Protein AF-A0A969KDN8-F1 (afdb_monomer_lite)

pLDDT: mean 84.9, std 17.76, range [35.03, 98.38]

Structure (mmCIF, N/CA/C/O backbone):
data_AF-A0A969KDN8-F1
#
_entry.id   AF-A0A969KDN8-F1
#
loop_
_atom_site.group_PDB
_atom_site.id
_atom_site.type_symbol
_atom_site.label_atom_id
_atom_site.label_alt_id
_atom_site.label_comp_id
_atom_site.label_asym_id
_atom_site.label_entity_id
_atom_site.label_seq_id
_atom_site.pdbx_PDB_ins_code
_atom_site.Cartn_x
_atom_site.Cartn_y
_atom_site.Cartn_z
_atom_site.occupancy
_atom_site.B_iso_or_equiv
_atom_site.auth_seq_id
_atom_site.auth_comp_id
_atom_site.auth_asym_id
_atom_site.auth_atom_id
_atom_site.pdbx_PDB_model_num
ATOM 1 N N . MET A 1 1 ? 26.870 -18.618 14.006 1.00 36.56 1 MET A N 1
ATOM 2 C CA . MET A 1 1 ? 25.546 -18.456 14.638 1.00 36.56 1 MET A CA 1
ATOM 3 C C . MET A 1 1 ? 24.541 -18.449 13.511 1.00 36.56 1 MET A C 1
ATOM 5 O O . MET A 1 1 ? 24.607 -17.565 12.667 1.00 36.56 1 MET A O 1
ATOM 9 N N . ASP A 1 2 ? 23.732 -19.499 13.446 1.00 36.38 2 ASP A N 1
ATOM 10 C CA . ASP A 1 2 ? 22.834 -19.795 12.331 1.00 36.38 2 ASP A CA 1
ATOM 11 C C . ASP A 1 2 ? 21.626 -18.847 12.317 1.00 36.38 2 ASP A C 1
ATOM 13 O O . ASP A 1 2 ? 20.820 -18.850 13.248 1.00 36.38 2 ASP A O 1
ATOM 17 N N . PHE A 1 3 ? 21.494 -18.055 11.248 1.00 48.44 3 PHE A N 1
ATOM 18 C CA . PHE A 1 3 ? 20.342 -17.177 10.974 1.00 48.44 3 PHE A CA 1
ATOM 19 C C . PHE A 1 3 ? 19.106 -17.943 10.452 1.00 48.44 3 PHE A C 1
ATOM 21 O O . PHE A 1 3 ? 18.009 -17.395 10.390 1.00 48.44 3 PHE A O 1
ATOM 28 N N . GLU A 1 4 ? 19.262 -19.235 10.163 1.00 47.47 4 GLU A N 1
ATOM 29 C CA . GLU A 1 4 ? 18.245 -20.153 9.619 1.00 47.47 4 GLU A CA 1
ATOM 30 C C . GLU A 1 4 ? 17.104 -20.497 10.603 1.00 47.47 4 GLU A C 1
ATOM 32 O O . GLU A 1 4 ? 16.148 -21.178 10.247 1.00 47.47 4 GLU A O 1
ATOM 37 N N . ARG A 1 5 ? 17.160 -20.031 11.860 1.00 37.25 5 ARG A N 1
ATOM 38 C CA . ARG A 1 5 ? 16.138 -20.337 12.885 1.00 37.25 5 ARG A CA 1
ATOM 39 C C . ARG A 1 5 ? 15.049 -19.277 13.041 1.00 37.25 5 ARG A C 1
ATOM 41 O O . ARG A 1 5 ? 14.144 -19.466 13.849 1.00 37.25 5 ARG A O 1
ATOM 48 N N . LEU A 1 6 ? 15.104 -18.189 12.273 1.00 45.44 6 LEU A N 1
ATOM 49 C CA . LEU A 1 6 ? 14.060 -17.156 12.289 1.00 45.44 6 LEU A CA 1
ATOM 50 C C . LEU A 1 6 ? 12.875 -17.476 11.360 1.00 45.44 6 LEU A C 1
ATOM 52 O O . LEU A 1 6 ? 11.837 -16.836 11.475 1.00 45.44 6 LEU A O 1
ATOM 56 N N . TYR A 1 7 ? 12.986 -18.504 10.510 1.00 46.16 7 TYR A N 1
ATOM 57 C CA . TYR A 1 7 ? 11.910 -18.955 9.613 1.00 46.16 7 TYR A CA 1
ATOM 58 C C . TYR A 1 7 ? 11.058 -20.104 10.176 1.00 46.16 7 TYR A C 1
ATOM 60 O O . TYR A 1 7 ? 10.218 -20.662 9.475 1.00 46.16 7 TYR A O 1
ATOM 68 N N . THR A 1 8 ? 11.225 -20.471 11.451 1.00 37.91 8 THR A N 1
ATOM 69 C CA . THR A 1 8 ? 10.311 -21.421 12.101 1.00 37.91 8 THR A CA 1
ATOM 70 C C . THR A 1 8 ? 9.084 -20.681 12.626 1.00 37.91 8 THR A C 1
ATOM 72 O O . THR A 1 8 ? 9.063 -20.206 13.759 1.00 37.91 8 THR A O 1
ATOM 75 N N . SER A 1 9 ? 8.078 -20.577 11.755 1.00 46.03 9 SER A N 1
ATOM 76 C CA . SER A 1 9 ? 6.641 -20.645 12.055 1.00 46.03 9 SER A CA 1
ATOM 77 C C . SER A 1 9 ? 6.259 -20.507 13.538 1.00 46.03 9 SER A C 1
ATOM 79 O O . SER A 1 9 ? 5.951 -21.483 14.226 1.00 46.03 9 SER A O 1
ATOM 81 N N . LYS A 1 10 ? 6.205 -19.268 14.018 1.00 35.03 10 LYS A N 1
ATOM 82 C CA . LYS A 1 10 ? 5.190 -18.852 14.981 1.00 35.03 10 LYS A CA 1
ATOM 83 C C . LYS A 1 10 ? 4.294 -17.893 14.222 1.00 35.03 10 LYS A C 1
ATOM 85 O O . LYS A 1 10 ? 4.779 -16.864 13.765 1.00 35.03 10 LYS A O 1
ATOM 90 N N . GLN A 1 11 ? 3.016 -18.240 14.079 1.00 43.53 11 GLN A N 1
ATOM 91 C CA . GLN A 1 11 ? 1.958 -17.273 13.794 1.00 43.53 11 GLN A CA 1
ATOM 92 C C . GLN A 1 11 ? 1.945 -16.269 14.952 1.00 43.53 11 GLN A C 1
ATOM 94 O O . GLN A 1 11 ? 1.205 -16.400 15.920 1.00 43.53 11 GLN A O 1
ATOM 99 N N . GLN A 1 12 ? 2.870 -15.319 14.918 1.00 45.25 12 GLN A N 1
ATOM 100 C CA . GLN A 1 12 ? 2.659 -14.039 15.549 1.00 45.25 12 GLN A CA 1
ATOM 101 C C . GLN A 1 12 ? 1.530 -13.422 14.731 1.00 45.25 12 GLN A C 1
ATOM 103 O O . GLN A 1 12 ? 1.678 -13.330 13.513 1.00 45.25 12 GLN A O 1
ATOM 108 N N . GLU A 1 13 ? 0.392 -13.122 15.363 1.00 59.72 13 GLU A N 1
ATOM 109 C CA . GLU A 1 13 ? -0.703 -12.417 14.693 1.00 59.72 13 GLU A CA 1
ATOM 110 C C . GLU A 1 13 ? -0.095 -11.206 13.982 1.00 59.72 13 GLU A C 1
ATOM 112 O O . GLU A 1 13 ? 0.483 -10.313 14.611 1.00 59.72 13 GLU A O 1
ATOM 117 N N . SER A 1 14 ? -0.095 -11.265 12.654 1.00 81.69 14 SER A N 1
ATOM 118 C CA . SER A 1 14 ? 0.460 -10.227 11.805 1.00 81.69 14 SER A CA 1
ATOM 119 C C . SER A 1 14 ? -0.340 -8.954 12.063 1.00 81.69 14 SER A C 1
ATOM 121 O O . SER A 1 14 ? -1.557 -8.983 12.222 1.00 81.69 14 SER A O 1
ATOM 123 N N . ILE A 1 15 ? 0.333 -7.808 12.149 1.00 94.19 15 ILE A N 1
ATOM 124 C CA . IL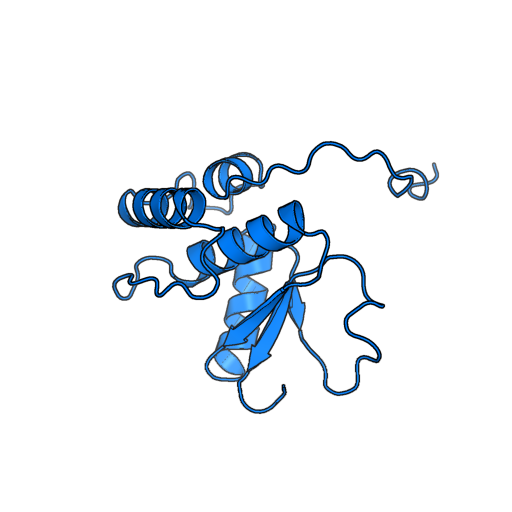E A 1 15 ? -0.368 -6.530 12.295 1.00 94.19 15 ILE A CA 1
ATOM 125 C C . ILE A 1 15 ? -1.127 -6.285 10.990 1.00 94.19 15 ILE A C 1
ATOM 127 O O . ILE A 1 15 ? -0.498 -6.113 9.951 1.00 94.19 15 ILE A O 1
ATOM 131 N N . VAL A 1 16 ? -2.458 -6.291 11.029 1.00 96.88 16 VAL A N 1
ATOM 132 C CA . VAL A 1 16 ? -3.297 -6.166 9.823 1.00 96.88 16 VAL A CA 1
ATOM 133 C C . VAL A 1 16 ? -3.684 -4.710 9.550 1.00 96.88 16 VAL A C 1
ATOM 135 O O . VAL A 1 16 ? -3.748 -4.313 8.392 1.00 96.88 16 VAL A O 1
ATOM 138 N N . ASP A 1 17 ? -3.886 -3.879 10.579 1.00 97.88 17 ASP A N 1
ATOM 139 C CA . ASP A 1 17 ? -4.255 -2.466 10.393 1.00 97.88 17 ASP A CA 1
ATOM 140 C C . ASP A 1 17 ? -3.129 -1.697 9.669 1.00 97.88 17 ASP A C 1
ATOM 142 O O . ASP A 1 17 ? -2.022 -1.596 10.207 1.00 97.88 17 ASP A O 1
ATOM 146 N N . PRO A 1 18 ? -3.376 -1.115 8.478 1.00 97.94 18 PRO A N 1
ATOM 147 C CA . PRO A 1 18 ? -2.346 -0.435 7.695 1.00 97.94 18 PRO A CA 1
ATOM 148 C C . PRO A 1 18 ? -1.724 0.780 8.399 1.00 97.94 18 PRO A C 1
ATOM 150 O O . PRO A 1 18 ? -0.573 1.126 8.125 1.00 97.94 18 PRO A O 1
ATOM 153 N N . ILE A 1 19 ? -2.449 1.435 9.309 1.00 97.88 19 ILE A N 1
ATOM 154 C CA . ILE A 1 19 ? -1.911 2.543 10.106 1.00 97.88 19 ILE A CA 1
ATOM 155 C C . ILE A 1 19 ? -0.935 2.001 11.152 1.00 97.88 19 ILE A C 1
ATOM 157 O O . ILE A 1 19 ? 0.133 2.586 11.348 1.00 97.88 19 ILE A O 1
ATOM 161 N N . GLU A 1 20 ? -1.260 0.879 11.793 1.00 97.88 20 GLU A N 1
ATOM 162 C CA . GLU A 1 20 ? -0.344 0.215 12.724 1.00 97.88 20 GLU A CA 1
ATOM 163 C C . GLU A 1 20 ? 0.867 -0.362 11.985 1.00 97.88 20 GLU A C 1
ATOM 165 O O . GLU A 1 20 ? 1.994 -0.121 12.410 1.00 97.88 20 GLU A O 1
ATOM 170 N N . ILE A 1 21 ? 0.679 -1.013 10.828 1.00 96.69 21 ILE A N 1
ATOM 171 C CA . ILE A 1 21 ? 1.784 -1.462 9.961 1.00 96.69 21 ILE A CA 1
ATOM 172 C C . ILE A 1 21 ? 2.745 -0.303 9.716 1.00 96.69 21 ILE A C 1
ATOM 174 O O . ILE A 1 21 ? 3.935 -0.420 10.004 1.00 96.69 21 ILE A O 1
ATOM 178 N N . PHE A 1 22 ? 2.231 0.847 9.265 1.00 96.50 22 PHE A N 1
ATOM 179 C CA . PHE A 1 22 ? 3.065 2.024 9.062 1.00 96.50 22 PHE A CA 1
ATOM 180 C C . PHE A 1 22 ? 3.834 2.388 10.334 1.00 96.50 22 PHE A C 1
ATOM 182 O O . PHE A 1 22 ? 5.038 2.606 10.246 1.00 96.50 22 PHE A O 1
ATOM 189 N N . ARG A 1 23 ? 3.188 2.457 11.508 1.00 95.06 23 ARG A N 1
ATOM 190 C CA . ARG A 1 23 ? 3.839 2.804 12.791 1.00 95.06 23 ARG A CA 1
ATOM 191 C C . ARG A 1 23 ? 4.992 1.875 13.165 1.00 95.06 23 ARG A C 1
ATOM 193 O O . ARG A 1 23 ? 5.989 2.381 13.673 1.00 95.06 23 ARG A O 1
ATOM 200 N N . TYR A 1 24 ? 4.866 0.576 12.908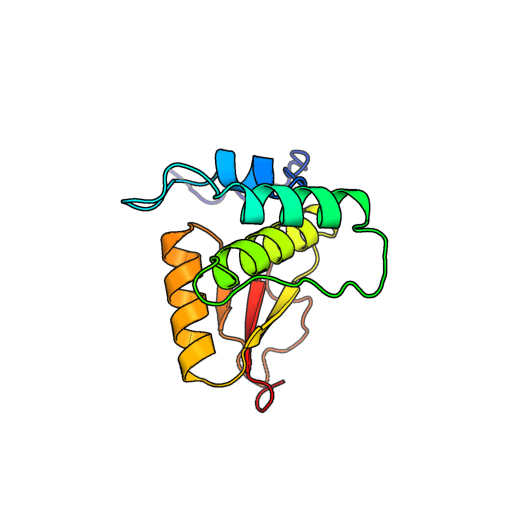 1.00 93.69 24 TYR A N 1
ATOM 201 C CA . TYR A 1 24 ? 5.895 -0.414 13.240 1.00 93.69 24 TYR A CA 1
ATOM 202 C C . TYR A 1 24 ? 7.036 -0.485 12.219 1.00 93.69 24 TYR A C 1
ATOM 204 O O . TYR A 1 24 ? 8.144 -0.888 12.579 1.00 93.69 24 TYR A O 1
ATOM 212 N N . LEU A 1 25 ? 6.796 -0.093 10.966 1.00 92.81 25 LEU A N 1
ATOM 213 C CA . LEU A 1 25 ? 7.837 -0.068 9.943 1.00 92.81 25 LEU A CA 1
ATOM 214 C C . LEU A 1 25 ? 8.896 1.011 10.234 1.00 92.81 25 LEU A C 1
ATOM 216 O O . LEU A 1 25 ? 8.550 2.123 10.657 1.00 92.81 25 LEU A O 1
ATOM 220 N N . PRO A 1 26 ? 10.187 0.727 9.963 1.00 93.19 26 PRO A N 1
ATOM 221 C CA . PRO A 1 26 ? 11.229 1.743 9.988 1.00 93.19 26 PRO A CA 1
ATOM 222 C C . PRO A 1 26 ? 10.858 2.938 9.105 1.00 93.19 26 PRO A C 1
ATOM 224 O O . PRO A 1 26 ? 10.468 2.786 7.946 1.00 93.19 26 PRO A O 1
ATOM 227 N N . LYS A 1 27 ? 10.969 4.144 9.666 1.00 87.25 27 LYS A N 1
ATOM 228 C CA . LYS A 1 27 ? 10.587 5.373 8.970 1.00 87.25 27 LYS A CA 1
ATOM 229 C C . LYS A 1 27 ? 11.671 5.794 7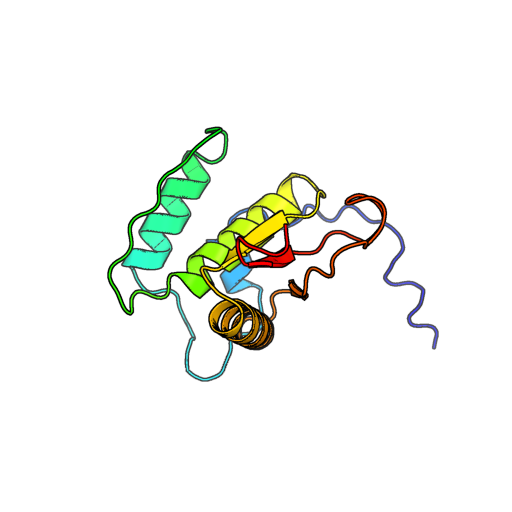.978 1.00 87.25 27 LYS A C 1
ATOM 231 O O . LYS A 1 27 ? 12.834 5.881 8.379 1.00 87.25 27 LYS A O 1
ATOM 236 N N . PRO A 1 28 ? 11.327 6.121 6.720 1.00 83.69 28 PRO A N 1
ATOM 237 C CA . PRO A 1 28 ? 12.276 6.779 5.833 1.00 83.69 28 PRO A CA 1
ATOM 238 C C . PRO A 1 28 ? 12.582 8.192 6.330 1.00 83.69 28 PRO A C 1
ATOM 240 O O . PRO A 1 28 ? 11.776 8.845 7.003 1.00 83.69 28 PRO A O 1
ATOM 243 N N . ALA A 1 29 ? 13.739 8.708 5.923 1.00 84.06 29 ALA A N 1
ATOM 244 C CA . ALA A 1 29 ? 14.110 10.088 6.193 1.00 84.06 29 ALA A CA 1
ATOM 245 C C . ALA A 1 29 ? 13.051 11.057 5.633 1.00 84.06 29 ALA A C 1
ATOM 247 O O . ALA A 1 29 ? 12.713 11.020 4.451 1.00 84.06 29 ALA A O 1
ATOM 248 N N . GLY A 1 30 ? 12.536 11.941 6.489 1.00 84.69 30 GLY A N 1
ATOM 249 C CA . GLY A 1 30 ? 11.574 12.977 6.102 1.00 84.69 30 GLY A CA 1
ATOM 250 C C . GLY A 1 30 ? 10.097 12.571 6.149 1.00 84.69 30 GLY A C 1
ATOM 251 O O . GLY A 1 30 ? 9.253 13.435 5.918 1.00 84.69 30 GLY A O 1
ATOM 252 N N . ILE A 1 31 ? 9.755 11.320 6.489 1.00 86.44 31 ILE A N 1
ATOM 253 C CA . ILE A 1 31 ? 8.359 10.894 6.696 1.00 86.44 31 ILE A CA 1
ATOM 254 C C . ILE A 1 31 ? 8.232 10.261 8.078 1.00 86.44 31 ILE A C 1
ATOM 256 O O . ILE A 1 31 ? 8.471 9.071 8.266 1.00 86.44 31 ILE A O 1
ATOM 260 N N . ASN A 1 32 ? 7.829 11.075 9.049 1.00 88.50 32 ASN A N 1
ATOM 261 C CA . ASN A 1 32 ? 7.607 10.613 10.419 1.00 88.50 32 ASN A CA 1
ATOM 262 C C . ASN A 1 32 ? 6.177 10.096 10.621 1.00 88.50 32 ASN A C 1
ATOM 264 O O . ASN A 1 32 ? 5.975 9.116 11.333 1.00 88.50 32 ASN A O 1
ATOM 268 N N . ASP A 1 33 ? 5.210 10.711 9.935 1.00 93.25 33 ASP A N 1
ATOM 269 C CA . ASP A 1 33 ? 3.783 10.435 10.081 1.00 93.25 33 ASP A CA 1
ATOM 270 C C . ASP A 1 33 ? 3.054 10.413 8.735 1.00 93.25 33 ASP A C 1
ATOM 272 O O . ASP A 1 33 ? 3.510 10.991 7.744 1.00 93.25 33 ASP A O 1
ATOM 276 N N . LEU A 1 34 ? 1.891 9.755 8.724 1.00 94.56 34 LEU A N 1
ATOM 277 C CA . LEU A 1 34 ? 0.937 9.840 7.622 1.00 94.56 34 LEU A CA 1
ATOM 278 C C . LEU A 1 34 ? 0.288 11.224 7.600 1.00 94.56 34 LEU A C 1
ATOM 280 O O . LEU A 1 34 ? -0.055 11.791 8.639 1.00 94.56 34 LEU A O 1
ATOM 284 N N . TYR A 1 35 ? 0.022 11.740 6.404 1.00 94.75 35 TYR A N 1
ATOM 285 C CA . TYR A 1 35 ? -0.874 12.882 6.268 1.00 94.75 35 TYR A CA 1
ATOM 286 C C . TYR A 1 35 ? -2.290 12.501 6.704 1.00 94.75 35 TYR A C 1
ATOM 288 O O . TYR A 1 35 ? -2.722 11.366 6.507 1.00 94.75 35 TYR A O 1
ATOM 296 N N . ILE A 1 36 ? -3.049 13.477 7.212 1.00 94.25 36 ILE A N 1
ATOM 297 C CA . ILE A 1 36 ? -4.438 13.276 7.665 1.00 94.25 36 ILE A CA 1
ATOM 298 C C . ILE A 1 36 ? -5.265 12.561 6.588 1.00 94.25 36 ILE A C 1
ATOM 300 O O . ILE A 1 36 ? -5.877 11.535 6.859 1.00 94.25 36 ILE A O 1
ATOM 304 N N . SER A 1 37 ? -5.179 13.024 5.336 1.00 94.31 37 SER A N 1
ATOM 305 C CA . SER A 1 37 ? -5.899 12.404 4.213 1.00 94.31 37 SER A CA 1
ATOM 306 C C . SER A 1 37 ? -5.492 10.951 3.923 1.00 94.31 37 SER A C 1
ATOM 308 O O . SER A 1 37 ? -6.325 10.164 3.485 1.00 94.31 37 SER A O 1
ATOM 310 N N . GLN A 1 38 ? -4.238 10.568 4.180 1.00 96.75 38 GLN A N 1
ATOM 311 C CA . GLN A 1 38 ? -3.782 9.183 4.025 1.00 96.75 38 GLN A CA 1
ATOM 312 C C . GLN A 1 38 ? -4.344 8.313 5.150 1.00 96.75 38 GLN A C 1
ATOM 314 O O . GLN A 1 38 ? -4.877 7.241 4.882 1.00 96.75 38 GLN A O 1
ATOM 319 N N . ALA A 1 39 ? -4.274 8.796 6.394 1.00 97.19 39 ALA A N 1
ATOM 320 C CA . ALA A 1 39 ? -4.803 8.092 7.556 1.00 97.19 39 ALA A CA 1
ATOM 321 C C . ALA A 1 39 ? -6.326 7.897 7.467 1.00 97.19 39 ALA A C 1
ATOM 323 O O . ALA A 1 39 ? -6.822 6.807 7.737 1.00 97.19 39 ALA A O 1
ATOM 324 N N . GLU A 1 40 ? -7.075 8.915 7.037 1.00 96.44 40 GLU A N 1
ATOM 325 C CA . GLU A 1 40 ? -8.528 8.825 6.843 1.00 96.44 40 GLU A CA 1
ATOM 326 C C . GLU A 1 40 ? -8.906 7.793 5.778 1.00 96.44 40 GLU A C 1
ATOM 328 O O . GLU A 1 40 ? -9.804 6.975 5.998 1.00 96.44 40 GLU A O 1
ATOM 333 N N . VAL A 1 41 ? -8.201 7.793 4.643 1.00 97.00 41 VAL A N 1
ATOM 334 C CA . VAL A 1 41 ? -8.429 6.820 3.572 1.00 97.00 41 VAL A CA 1
ATOM 335 C C . VAL A 1 41 ? -8.107 5.403 4.034 1.00 97.00 41 VAL A C 1
ATOM 337 O O . VAL A 1 41 ? -8.926 4.511 3.832 1.00 97.00 41 VAL A O 1
ATOM 340 N N . LEU A 1 42 ? -6.955 5.193 4.678 1.00 98.25 42 LEU A N 1
ATOM 341 C CA . LEU A 1 42 ? -6.552 3.880 5.183 1.00 98.25 42 LEU A CA 1
ATOM 342 C C . LEU A 1 42 ? -7.534 3.356 6.232 1.00 98.25 42 LEU A C 1
ATOM 344 O O . LEU A 1 42 ? -7.956 2.208 6.143 1.00 98.25 42 LEU A O 1
ATOM 348 N N . LYS A 1 43 ? -7.966 4.209 7.168 1.00 98.25 43 LYS A N 1
ATOM 349 C CA . LYS A 1 43 ? -8.975 3.860 8.173 1.00 98.25 43 LYS A CA 1
ATOM 350 C C . LYS A 1 43 ? -10.303 3.466 7.528 1.00 98.25 43 LYS A C 1
ATOM 352 O O . LYS A 1 43 ? -10.891 2.458 7.907 1.00 98.25 43 LYS A O 1
ATOM 357 N N . THR A 1 44 ? -10.769 4.249 6.556 1.00 97.88 44 THR A N 1
ATOM 358 C CA . THR A 1 44 ? -12.041 3.989 5.865 1.00 97.88 44 THR A CA 1
ATOM 359 C C . THR A 1 44 ? -11.974 2.700 5.054 1.00 97.88 44 THR A C 1
ATOM 361 O O . THR A 1 44 ? -12.900 1.896 5.116 1.00 97.88 44 THR A O 1
ATOM 364 N N . TRP A 1 45 ? -10.876 2.476 4.326 1.00 98.31 45 TRP A N 1
ATOM 365 C CA . TRP A 1 45 ? -10.647 1.225 3.609 1.00 98.31 45 TRP A CA 1
ATOM 366 C C . TRP A 1 45 ? -10.621 0.037 4.577 1.00 98.31 45 TRP A C 1
ATOM 368 O O . TRP A 1 45 ? -11.357 -0.918 4.371 1.00 98.31 45 TRP A O 1
ATOM 378 N N . PHE A 1 46 ? -9.877 0.129 5.683 1.00 98.38 46 PHE A N 1
ATOM 379 C CA . PHE A 1 46 ? -9.727 -0.963 6.648 1.00 98.38 46 PHE A CA 1
ATOM 380 C C . PHE A 1 46 ? -11.050 -1.386 7.306 1.00 98.38 46 PHE A C 1
ATOM 382 O O . PHE A 1 46 ? -11.314 -2.574 7.504 1.00 98.38 46 PHE A O 1
ATOM 389 N N . GLN A 1 47 ? -11.922 -0.415 7.597 1.00 98.06 47 GLN A N 1
ATOM 390 C CA . GLN A 1 47 ? -13.274 -0.656 8.115 1.00 98.06 47 GLN A CA 1
ATOM 391 C C . GLN A 1 47 ? -14.194 -1.367 7.113 1.00 98.06 47 GLN A C 1
ATOM 393 O O . GLN A 1 47 ? -15.200 -1.940 7.518 1.00 98.06 47 GLN A O 1
ATOM 398 N N . ASN A 1 48 ? -13.862 -1.317 5.824 1.00 97.38 48 ASN A N 1
ATOM 399 C CA . ASN A 1 48 ? -14.641 -1.890 4.731 1.00 97.38 48 ASN A CA 1
ATOM 400 C C . ASN A 1 48 ? -13.824 -2.920 3.930 1.00 97.38 48 ASN A C 1
ATOM 402 O O . ASN A 1 48 ? -14.150 -3.184 2.778 1.00 97.38 48 ASN A O 1
ATOM 406 N N . ARG A 1 49 ? -12.756 -3.492 4.501 1.00 95.69 49 ARG A N 1
ATOM 407 C CA . ARG A 1 49 ? -11.807 -4.343 3.757 1.00 95.69 49 ARG A CA 1
ATOM 408 C C . ARG A 1 49 ? -12.392 -5.676 3.281 1.00 95.69 49 ARG A C 1
ATOM 410 O O . ARG A 1 49 ? -11.871 -6.258 2.342 1.00 95.69 49 ARG A O 1
ATOM 417 N N . ASP A 1 50 ? -13.520 -6.094 3.857 1.00 95.12 50 ASP A N 1
ATOM 418 C CA . ASP A 1 50 ? -14.292 -7.256 3.397 1.00 95.12 50 ASP A CA 1
ATOM 419 C C . ASP A 1 50 ? -15.052 -6.983 2.079 1.00 95.12 50 ASP A C 1
ATOM 421 O O . ASP A 1 50 ? -15.643 -7.890 1.488 1.00 95.12 50 ASP A O 1
ATOM 425 N N . GLN A 1 51 ? -15.081 -5.730 1.603 1.00 96.75 51 GLN A N 1
ATOM 426 C CA . GLN A 1 51 ? -15.655 -5.390 0.304 1.00 96.75 51 GLN A CA 1
ATOM 427 C C . GLN A 1 51 ? -14.755 -5.900 -0.819 1.00 96.75 51 GLN A C 1
ATOM 429 O O . GLN A 1 51 ? -13.595 -5.504 -0.920 1.00 96.75 51 GLN A O 1
ATOM 434 N N . ARG A 1 52 ? -15.335 -6.708 -1.716 1.00 94.88 52 ARG A N 1
ATOM 435 C CA . ARG A 1 52 ? -14.634 -7.281 -2.875 1.00 94.88 52 ARG A CA 1
ATOM 436 C C . ARG A 1 52 ? -13.895 -6.221 -3.694 1.00 94.88 52 ARG A C 1
ATOM 438 O O . ARG A 1 52 ? -12.731 -6.407 -4.023 1.00 94.88 52 ARG A O 1
ATOM 445 N N . ASP A 1 53 ? -14.588 -5.135 -4.031 1.00 96.62 53 ASP A N 1
ATOM 446 C CA . ASP A 1 53 ? -14.073 -4.078 -4.894 1.00 96.62 53 ASP A CA 1
ATOM 447 C C . ASP A 1 53 ? -14.201 -2.731 -4.179 1.00 96.62 53 ASP A C 1
ATOM 449 O O . ASP A 1 53 ? -15.295 -2.319 -3.791 1.00 96.62 53 ASP A O 1
ATOM 453 N N . THR A 1 54 ? -13.083 -2.019 -4.020 1.00 96.50 54 THR A N 1
ATOM 454 C CA . THR A 1 54 ? -13.056 -0.689 -3.398 1.00 96.50 54 THR A CA 1
ATOM 455 C C . THR A 1 54 ? -12.315 0.305 -4.282 1.00 96.50 54 THR A C 1
ATOM 457 O O . THR A 1 54 ? -11.177 0.074 -4.685 1.00 96.50 54 THR A O 1
ATOM 460 N N . VAL A 1 55 ? -12.935 1.458 -4.545 1.00 96.25 55 VAL A N 1
ATOM 461 C CA . VAL A 1 55 ? -12.292 2.573 -5.254 1.00 96.25 55 VAL A CA 1
ATOM 462 C C . VAL A 1 55 ? -11.786 3.593 -4.244 1.00 96.25 55 VAL A C 1
ATOM 464 O O . VAL A 1 55 ? -12.562 4.187 -3.498 1.00 96.25 55 VAL A O 1
ATOM 467 N N . ILE A 1 56 ? -10.479 3.847 -4.265 1.00 94.06 56 ILE A N 1
ATOM 468 C CA . ILE A 1 56 ? -9.828 4.822 -3.391 1.00 94.06 56 ILE A CA 1
ATOM 469 C C . ILE A 1 56 ? -9.449 6.071 -4.186 1.00 94.06 56 ILE A C 1
ATOM 471 O O . ILE A 1 56 ? -8.784 5.996 -5.220 1.00 94.06 56 ILE A O 1
ATOM 475 N N . LYS A 1 57 ? -9.825 7.249 -3.676 1.00 91.75 57 LYS A N 1
ATOM 476 C CA . LYS A 1 57 ? -9.539 8.542 -4.309 1.00 91.75 57 LYS A CA 1
ATOM 477 C C . LYS A 1 57 ? -8.602 9.384 -3.444 1.00 91.75 57 LYS A C 1
ATOM 479 O O . LYS A 1 57 ? -8.996 9.861 -2.388 1.00 91.75 57 LYS A O 1
ATOM 484 N N . LEU A 1 58 ? -7.393 9.648 -3.948 1.00 91.62 58 LEU A N 1
ATOM 485 C CA . LEU A 1 58 ? -6.466 10.646 -3.391 1.00 91.62 58 LEU A CA 1
ATOM 486 C C . LEU A 1 58 ? -6.035 11.661 -4.457 1.00 91.62 58 LEU A C 1
ATOM 488 O O . LEU A 1 58 ? -5.797 11.308 -5.618 1.00 91.62 58 LEU A O 1
ATOM 492 N N . HIS A 1 59 ? -5.844 12.914 -4.045 1.00 86.69 59 HIS A N 1
ATOM 493 C CA . HIS A 1 59 ? -5.312 13.987 -4.889 1.00 86.69 59 HIS A CA 1
ATOM 494 C C . HIS A 1 59 ? -3.872 13.694 -5.359 1.00 86.69 59 HIS A C 1
ATOM 496 O O . HIS A 1 59 ? -3.147 12.877 -4.778 1.00 86.69 59 HIS A O 1
ATOM 502 N N . THR A 1 60 ? -3.446 14.299 -6.472 1.00 80.44 60 THR A N 1
ATOM 503 C CA . THR A 1 60 ? -2.057 14.211 -6.967 1.00 80.44 60 THR A CA 1
ATOM 504 C C . THR A 1 60 ? -1.092 14.767 -5.923 1.00 80.44 60 THR A C 1
ATOM 506 O O . THR A 1 60 ? -1.399 15.765 -5.286 1.00 80.44 60 THR A O 1
ATOM 509 N N . GLY A 1 61 ? 0.032 14.085 -5.690 1.00 82.81 61 GLY A N 1
ATOM 510 C CA . GLY A 1 61 ? 0.946 14.409 -4.586 1.00 82.81 61 GLY A CA 1
ATOM 511 C C . GLY A 1 61 ? 0.515 13.886 -3.207 1.00 82.81 61 GLY A C 1
ATOM 512 O O . GLY A 1 61 ? 1.331 13.870 -2.298 1.00 82.81 61 GLY A O 1
ATOM 513 N N . GLY A 1 62 ? -0.705 13.355 -3.050 1.00 81.38 62 GLY A N 1
ATOM 514 C CA . GLY A 1 62 ? -1.223 12.853 -1.766 1.00 81.38 62 GLY A CA 1
ATOM 515 C C . GLY A 1 62 ? -0.621 11.530 -1.264 1.00 81.38 62 GLY A C 1
ATOM 516 O O . GLY A 1 62 ? -1.148 10.939 -0.328 1.00 81.38 62 GLY A O 1
ATOM 517 N N . GLY A 1 63 ? 0.451 11.024 -1.884 1.00 89.56 63 GLY A N 1
ATOM 518 C CA . GLY A 1 63 ? 1.123 9.783 -1.469 1.00 89.56 63 GLY A CA 1
ATOM 519 C C . GLY A 1 63 ? 0.356 8.492 -1.778 1.00 89.56 63 GLY A C 1
ATOM 520 O O . GLY A 1 63 ? 0.340 7.573 -0.966 1.00 89.56 63 GLY A O 1
ATOM 521 N N . LYS A 1 64 ? -0.260 8.404 -2.968 1.00 94.38 64 LYS A N 1
ATOM 522 C CA . LYS A 1 64 ? -0.990 7.209 -3.440 1.00 94.38 64 LYS A CA 1
ATOM 523 C C . LYS A 1 64 ? -0.175 5.916 -3.356 1.00 94.38 64 LYS A C 1
ATOM 525 O O . LYS A 1 64 ? -0.726 4.892 -2.977 1.00 94.38 64 LYS A O 1
ATOM 530 N N . THR A 1 65 ? 1.117 5.975 -3.674 1.00 95.19 65 THR A N 1
ATOM 531 C CA . THR A 1 65 ? 2.009 4.809 -3.629 1.00 95.19 65 THR A CA 1
ATOM 532 C C . THR A 1 65 ? 2.164 4.269 -2.211 1.00 95.19 65 THR A C 1
ATOM 534 O O . THR A 1 65 ? 2.001 3.074 -2.007 1.00 95.19 65 THR A O 1
ATOM 537 N N . LEU A 1 66 ? 2.400 5.137 -1.217 1.00 95.94 66 LEU A N 1
ATOM 538 C CA . LEU A 1 66 ? 2.477 4.722 0.188 1.00 95.94 66 LEU A CA 1
ATOM 539 C C . LEU A 1 66 ? 1.159 4.084 0.647 1.00 95.94 66 LEU A C 1
ATOM 541 O O . LEU A 1 66 ? 1.172 3.006 1.227 1.00 95.94 66 LEU A O 1
ATOM 545 N N . VAL A 1 67 ? 0.023 4.719 0.337 1.00 97.31 67 VAL A N 1
ATOM 546 C CA . VAL A 1 67 ? -1.308 4.186 0.677 1.00 97.31 67 VAL A CA 1
ATOM 547 C C . VAL A 1 67 ? -1.536 2.811 0.045 1.00 97.31 67 VAL A C 1
ATOM 549 O O . VAL A 1 67 ? -1.933 1.884 0.742 1.00 97.31 67 VAL A O 1
ATOM 552 N N . GLY A 1 68 ? -1.252 2.655 -1.250 1.00 97.44 68 GLY A N 1
ATOM 553 C CA . GLY A 1 68 ? -1.425 1.383 -1.953 1.00 97.44 68 GLY A CA 1
ATOM 554 C C . GLY A 1 68 ? -0.509 0.275 -1.426 1.00 97.44 68 GLY A C 1
ATOM 555 O O . GLY A 1 68 ? -0.959 -0.854 -1.265 1.00 97.44 68 GLY A O 1
ATOM 556 N N . LEU A 1 69 ? 0.745 0.594 -1.094 1.00 97.69 69 LEU A N 1
ATOM 557 C CA . LEU A 1 69 ? 1.685 -0.370 -0.513 1.00 97.69 69 LEU A CA 1
ATOM 558 C C . LEU A 1 69 ? 1.279 -0.802 0.903 1.00 97.69 69 LEU A C 1
ATOM 560 O O . LEU A 1 69 ? 1.399 -1.978 1.230 1.00 97.69 69 LEU A O 1
ATOM 564 N N . LEU A 1 70 ? 0.759 0.111 1.729 1.00 97.81 70 LEU A N 1
ATOM 565 C CA . LEU A 1 70 ? 0.246 -0.233 3.061 1.00 97.81 70 LEU A CA 1
ATOM 566 C C . LEU A 1 70 ? -1.004 -1.114 2.984 1.00 97.81 70 LEU A C 1
ATOM 568 O O . LEU A 1 70 ? -1.142 -2.044 3.773 1.00 97.81 70 LEU A O 1
ATOM 572 N N . ILE A 1 71 ? -1.885 -0.858 2.015 1.00 98.19 71 ILE A N 1
ATOM 573 C CA . ILE A 1 71 ? -3.037 -1.722 1.729 1.00 98.19 71 ILE A CA 1
ATOM 574 C C . ILE A 1 71 ? -2.572 -3.107 1.280 1.00 98.19 71 ILE A C 1
ATOM 576 O O . ILE A 1 71 ? -3.044 -4.108 1.808 1.00 98.19 71 ILE A O 1
ATOM 580 N N . ALA A 1 72 ? -1.612 -3.177 0.358 1.00 97.50 72 ALA A N 1
ATOM 581 C CA . ALA A 1 72 ? -1.076 -4.449 -0.108 1.00 97.50 72 ALA A CA 1
ATOM 582 C C . ALA A 1 72 ? -0.422 -5.244 1.035 1.00 97.50 72 ALA A C 1
ATOM 584 O O . ALA A 1 72 ? -0.672 -6.436 1.167 1.00 97.50 72 ALA A O 1
ATOM 585 N N . GLN A 1 73 ? 0.338 -4.584 1.915 1.00 96.94 73 GLN A N 1
ATOM 586 C CA . GLN A 1 73 ? 0.915 -5.228 3.097 1.00 96.94 73 GLN A CA 1
ATOM 587 C C . GLN A 1 73 ? -0.162 -5.682 4.094 1.00 96.94 73 GLN A C 1
ATOM 589 O O . GLN A 1 73 ? -0.019 -6.740 4.697 1.00 96.94 73 GLN A O 1
ATOM 594 N N . SER A 1 74 ? -1.240 -4.910 4.258 1.00 97.31 74 SER A N 1
ATOM 595 C CA . SER A 1 74 ? -2.390 -5.267 5.098 1.00 97.31 74 SER A CA 1
ATOM 596 C C . SER A 1 74 ? -3.089 -6.535 4.592 1.00 97.31 74 SER A C 1
ATOM 598 O O . SER A 1 74 ? -3.246 -7.482 5.359 1.00 97.31 74 SER A O 1
ATOM 600 N N . VAL A 1 75 ? -3.401 -6.605 3.292 1.00 95.94 75 VAL A N 1
ATOM 601 C CA . VAL A 1 75 ? -4.015 -7.788 2.654 1.00 95.94 75 VAL A CA 1
ATOM 602 C C . VAL A 1 75 ? -3.089 -9.001 2.723 1.00 95.94 75 VAL A C 1
ATOM 604 O O . VAL A 1 75 ? -3.535 -10.099 3.052 1.00 95.94 75 VAL A O 1
ATOM 607 N N . LEU A 1 76 ? -1.795 -8.805 2.466 1.00 93.94 76 LEU A N 1
ATOM 608 C CA . LEU A 1 76 ? -0.781 -9.850 2.584 1.00 93.94 76 LEU A CA 1
ATOM 609 C C . LEU A 1 76 ? -0.715 -10.415 4.009 1.00 93.94 76 LEU A C 1
ATOM 611 O O . LEU A 1 76 ? -0.657 -11.626 4.200 1.00 93.94 76 LEU A O 1
ATOM 615 N N . ASN A 1 77 ? -0.741 -9.535 5.012 1.00 93.69 77 ASN A N 1
ATOM 616 C CA . ASN A 1 77 ? -0.718 -9.916 6.420 1.00 93.69 77 ASN A CA 1
ATOM 617 C C . ASN A 1 77 ? -1.987 -10.669 6.834 1.00 93.69 77 ASN A C 1
ATOM 619 O O . ASN A 1 77 ? -1.884 -11.615 7.610 1.00 93.69 77 ASN A O 1
ATOM 623 N N . GLU A 1 78 ? -3.152 -10.246 6.341 1.00 93.88 78 GLU A N 1
ATOM 624 C CA . GLU A 1 78 ? -4.457 -10.841 6.645 1.00 93.88 78 GLU A CA 1
ATOM 625 C C . GLU A 1 78 ? -4.660 -12.215 5.995 1.00 93.88 78 GLU A C 1
ATOM 627 O O . GLU A 1 78 ? -5.124 -13.147 6.649 1.00 93.88 78 GLU A O 1
ATOM 632 N N . THR A 1 79 ? -4.318 -12.344 4.713 1.00 91.25 79 THR A N 1
ATOM 633 C CA . THR A 1 79 ? -4.605 -13.548 3.913 1.00 91.25 79 THR A CA 1
ATOM 634 C C . THR A 1 79 ? -3.447 -14.542 3.897 1.00 91.25 79 THR A C 1
ATOM 636 O O . THR A 1 79 ? -3.655 -15.732 3.675 1.00 91.25 79 THR A O 1
ATOM 639 N N . GLY A 1 80 ? -2.217 -14.068 4.122 1.00 88.69 80 GLY A N 1
ATOM 640 C CA . GLY A 1 80 ? -0.995 -14.836 3.886 1.00 88.69 80 GLY A CA 1
ATOM 641 C C . GLY A 1 80 ? -0.682 -15.057 2.400 1.00 88.69 80 GLY A C 1
ATOM 642 O O . GLY A 1 80 ? 0.346 -15.663 2.085 1.00 88.69 80 GLY A O 1
ATOM 643 N N . GLU A 1 81 ? -1.525 -14.554 1.495 1.00 88.06 81 GLU A N 1
ATOM 644 C CA . GLU A 1 81 ? -1.412 -14.732 0.051 1.00 88.06 81 GLU A CA 1
ATOM 645 C C . GLU A 1 81 ? -0.708 -13.534 -0.604 1.00 88.06 81 GLU A C 1
ATOM 647 O O . GLU A 1 81 ? -0.875 -12.397 -0.150 1.00 88.06 81 GLU A O 1
ATOM 652 N N . PRO A 1 82 ? 0.080 -13.748 -1.673 1.00 88.50 82 PRO A N 1
ATOM 653 C CA . PRO A 1 82 ? 0.759 -12.655 -2.359 1.00 88.50 82 PRO A CA 1
ATOM 654 C C . PRO A 1 82 ? -0.230 -11.637 -2.944 1.00 88.50 82 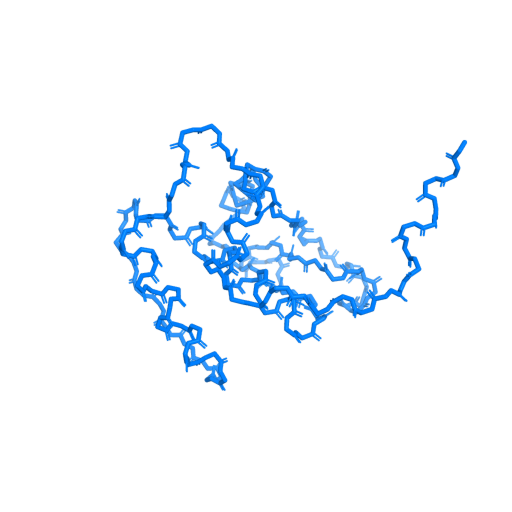PRO A C 1
ATOM 656 O O . PRO A 1 82 ? -1.351 -11.967 -3.328 1.00 88.50 82 PRO A O 1
ATOM 659 N N . VAL A 1 83 ? 0.204 -10.379 -3.053 1.00 92.88 83 VAL A N 1
ATOM 660 C CA . VAL A 1 83 ? -0.632 -9.279 -3.561 1.00 92.88 83 VAL A CA 1
ATOM 661 C C . VAL A 1 83 ? -0.031 -8.705 -4.832 1.00 92.88 83 VAL A C 1
ATOM 663 O O . VAL A 1 83 ? 1.132 -8.307 -4.842 1.00 92.88 83 VAL A O 1
ATOM 666 N N . LEU A 1 84 ? -0.834 -8.595 -5.891 1.00 93.31 84 LEU A N 1
ATOM 667 C CA . LEU A 1 84 ? -0.419 -7.964 -7.142 1.00 93.31 84 LEU A CA 1
ATOM 668 C C . LEU A 1 84 ? -0.700 -6.451 -7.121 1.00 93.31 84 LEU A C 1
ATOM 670 O O . LEU A 1 84 ? -1.847 -6.011 -7.065 1.00 93.31 84 LEU A O 1
ATOM 674 N N . TYR A 1 85 ? 0.355 -5.647 -7.218 1.00 95.56 85 TYR A N 1
ATOM 675 C CA . TYR A 1 85 ? 0.309 -4.200 -7.393 1.00 95.56 85 TYR A CA 1
ATOM 676 C C . TYR A 1 85 ? 0.539 -3.851 -8.869 1.00 95.56 85 TYR A C 1
ATOM 678 O O . TYR A 1 85 ? 1.652 -3.953 -9.389 1.00 95.56 85 TYR A O 1
ATOM 686 N N . VAL A 1 86 ? -0.506 -3.376 -9.550 1.00 94.56 86 VAL A N 1
ATOM 687 C CA . VAL A 1 86 ? -0.438 -3.042 -10.980 1.00 94.56 86 VAL A CA 1
ATOM 688 C C . VAL A 1 86 ? -0.193 -1.546 -11.179 1.00 94.56 86 VAL A C 1
ATOM 690 O O . VAL A 1 86 ? -1.021 -0.699 -10.846 1.00 94.56 86 VAL A O 1
ATOM 693 N N . SER A 1 87 ? 0.952 -1.216 -11.768 1.00 94.00 87 SER A N 1
ATOM 694 C CA . SER A 1 87 ? 1.352 0.137 -12.154 1.00 94.00 87 SER A CA 1
ATOM 695 C C . SER A 1 87 ? 1.008 0.454 -13.609 1.00 94.00 87 SER A C 1
ATOM 697 O O . SER A 1 87 ? 0.848 -0.423 -14.460 1.00 94.00 87 SER A O 1
ATOM 699 N N . SER A 1 88 ? 0.939 1.748 -13.933 1.00 91.50 88 SER A N 1
ATOM 700 C CA . SER A 1 88 ? 0.492 2.179 -15.257 1.00 91.50 88 SER A CA 1
ATOM 701 C C . SER A 1 88 ? 1.575 2.182 -16.341 1.00 91.50 88 SER A C 1
ATOM 703 O O . SER A 1 88 ? 1.314 2.688 -17.421 1.00 91.50 88 SER A O 1
ATOM 705 N N . ASN A 1 89 ? 2.811 1.778 -16.066 1.00 93.50 89 ASN A N 1
ATOM 706 C CA . ASN A 1 89 ? 3.889 1.564 -17.041 1.00 93.50 89 ASN A CA 1
ATOM 707 C C . ASN A 1 89 ? 5.125 1.041 -16.290 1.00 93.50 89 ASN A C 1
ATOM 709 O O . ASN A 1 89 ? 5.150 1.046 -15.060 1.00 93.50 89 ASN A O 1
ATOM 713 N N . LYS A 1 90 ? 6.158 0.637 -17.036 1.00 92.88 90 LYS A N 1
ATOM 714 C CA . LYS A 1 90 ? 7.419 0.120 -16.481 1.00 92.88 90 LYS A CA 1
ATOM 715 C C . LYS A 1 90 ? 8.141 1.128 -15.576 1.00 92.88 90 LYS A C 1
ATOM 717 O O . LYS A 1 90 ? 8.591 0.765 -14.502 1.00 92.88 90 LYS A O 1
ATOM 722 N N . GLN A 1 91 ? 8.155 2.413 -15.937 1.00 94.56 91 GLN A N 1
ATOM 723 C CA . GLN A 1 91 ? 8.794 3.446 -15.108 1.00 94.56 91 GLN A CA 1
ATOM 724 C C . GLN A 1 91 ? 8.130 3.574 -13.729 1.00 94.56 91 GLN A C 1
ATOM 726 O O . GLN A 1 91 ? 8.807 3.804 -12.733 1.00 94.56 91 GLN A O 1
ATOM 731 N N . LEU A 1 92 ? 6.803 3.433 -13.657 1.00 94.88 92 LEU A N 1
ATOM 732 C CA . LEU A 1 92 ? 6.071 3.446 -12.393 1.00 94.88 92 LEU A CA 1
ATOM 733 C C . LEU A 1 92 ? 6.243 2.151 -11.593 1.00 94.88 92 LEU A C 1
ATOM 735 O O . LEU A 1 92 ? 6.148 2.207 -10.369 1.00 94.88 92 LEU A O 1
ATOM 739 N N . VAL A 1 93 ? 6.523 1.017 -12.246 1.00 95.5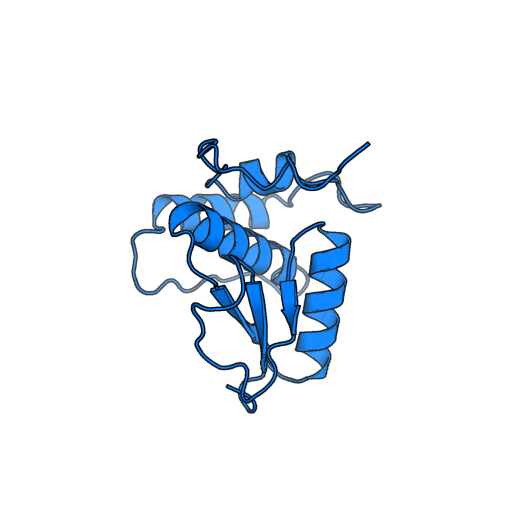0 93 VAL A N 1
ATOM 740 C CA . VAL A 1 93 ? 6.941 -0.213 -11.551 1.00 95.50 93 VAL A CA 1
ATOM 741 C C . VAL A 1 93 ? 8.242 0.051 -10.802 1.00 95.50 93 VAL A C 1
ATOM 743 O O . VAL A 1 93 ? 8.271 -0.093 -9.581 1.00 95.50 93 VAL A O 1
ATOM 746 N N . ASP A 1 94 ? 9.264 0.550 -11.500 1.00 96.25 94 ASP A N 1
ATOM 747 C CA . ASP A 1 94 ? 10.572 0.848 -10.907 1.00 96.25 94 ASP A CA 1
ATOM 748 C C . ASP A 1 94 ? 10.457 1.862 -9.759 1.00 96.25 94 ASP A C 1
ATOM 750 O O . ASP A 1 94 ? 11.006 1.662 -8.675 1.00 96.25 94 ASP A O 1
ATOM 754 N N . GLN A 1 95 ? 9.671 2.928 -9.953 1.00 96.19 95 GLN A N 1
ATOM 755 C CA . GLN A 1 95 ? 9.409 3.919 -8.903 1.00 96.19 95 GLN A CA 1
ATOM 756 C C . GLN A 1 95 ? 8.680 3.316 -7.699 1.00 96.19 95 GLN A C 1
ATOM 758 O O . GLN A 1 95 ? 8.969 3.684 -6.562 1.00 96.19 95 GLN A O 1
ATOM 763 N N . THR A 1 96 ? 7.732 2.403 -7.919 1.00 96.94 96 THR A N 1
ATOM 764 C CA . THR A 1 96 ? 6.997 1.748 -6.828 1.00 96.94 96 THR A CA 1
ATOM 765 C C . THR A 1 96 ? 7.914 0.832 -6.024 1.00 96.94 96 THR A C 1
ATOM 767 O O . THR A 1 96 ? 7.871 0.881 -4.797 1.00 96.94 96 THR A O 1
ATOM 770 N N . LEU A 1 97 ? 8.785 0.065 -6.686 1.00 96.19 97 LEU A N 1
ATOM 771 C CA . LEU A 1 97 ? 9.784 -0.789 -6.031 1.00 96.19 97 LEU A CA 1
ATOM 772 C C . LEU A 1 97 ? 10.810 0.032 -5.241 1.00 96.19 97 LEU A C 1
ATOM 774 O O . LEU A 1 97 ? 11.139 -0.301 -4.106 1.00 96.19 97 LEU A O 1
ATOM 778 N N . GLN A 1 98 ? 11.274 1.157 -5.790 1.00 96.56 98 GLN A N 1
ATOM 779 C CA . GLN A 1 98 ? 12.138 2.074 -5.047 1.00 96.56 98 GLN A CA 1
ATOM 780 C C . GLN A 1 98 ? 11.427 2.614 -3.796 1.00 96.56 98 GLN A C 1
ATOM 782 O O . GLN A 1 98 ? 11.998 2.643 -2.707 1.00 96.56 98 GLN A O 1
ATOM 787 N N . LYS A 1 99 ? 10.156 3.009 -3.931 1.00 95.44 99 LYS A N 1
ATOM 788 C CA . LYS A 1 99 ? 9.360 3.512 -2.807 1.00 95.44 99 LYS A CA 1
ATOM 789 C C . LYS A 1 99 ? 9.083 2.442 -1.759 1.00 95.44 99 LYS A C 1
ATOM 791 O O . LYS A 1 99 ? 9.115 2.760 -0.577 1.00 95.44 99 LYS A O 1
ATOM 796 N N . SER A 1 100 ? 8.853 1.191 -2.148 1.00 95.50 100 SER A N 1
ATOM 797 C CA . SER A 1 100 ? 8.654 0.109 -1.182 1.00 95.50 100 SER A CA 1
ATOM 798 C C . SER A 1 100 ? 9.907 -0.107 -0.332 1.00 95.50 100 SER A C 1
ATOM 800 O O . SER A 1 100 ? 9.791 -0.210 0.886 1.00 95.50 100 SER A O 1
ATOM 802 N N . GLN A 1 101 ? 11.099 -0.048 -0.936 1.00 94.38 101 GLN A N 1
ATOM 803 C CA . GLN A 1 101 ? 12.370 -0.095 -0.205 1.00 94.38 101 GLN A CA 1
ATOM 804 C C . GLN A 1 101 ? 12.515 1.080 0.769 1.00 94.38 101 GLN A C 1
ATOM 806 O O . GLN A 1 101 ? 12.856 0.864 1.930 1.00 94.38 101 GLN A O 1
ATOM 811 N N . GLU A 1 102 ? 12.204 2.308 0.337 1.00 94.25 102 GLU A N 1
ATOM 812 C CA . GLU A 1 102 ? 12.195 3.479 1.228 1.00 94.25 102 GLU A CA 1
ATOM 813 C C . GLU A 1 102 ? 11.238 3.276 2.417 1.00 94.25 102 GLU A C 1
ATOM 815 O O . GLU A 1 102 ? 11.573 3.601 3.553 1.00 94.25 102 GLU A O 1
ATOM 820 N N . TYR A 1 103 ? 10.059 2.702 2.178 1.00 93.69 103 TYR A N 1
ATOM 821 C CA . TYR A 1 103 ? 9.041 2.460 3.204 1.00 93.69 103 TYR A CA 1
ATOM 822 C C . TYR A 1 103 ? 9.264 1.186 4.021 1.00 93.69 103 TYR A C 1
ATOM 824 O O . TYR A 1 103 ? 8.441 0.877 4.879 1.00 93.69 103 TYR A O 1
ATOM 832 N N . SER A 1 104 ? 10.362 0.459 3.788 1.00 93.38 104 SER A N 1
ATOM 833 C CA . SER A 1 104 ? 10.633 -0.844 4.411 1.00 93.38 104 SER A CA 1
ATOM 834 C C . SER A 1 104 ? 9.524 -1.883 4.171 1.00 93.38 104 SER A C 1
ATOM 836 O O . SER A 1 104 ? 9.289 -2.755 5.003 1.00 93.38 104 SER A O 1
ATOM 838 N N . ILE A 1 105 ? 8.844 -1.798 3.026 1.00 93.81 105 ILE A N 1
ATOM 839 C CA . ILE A 1 105 ? 7.805 -2.730 2.581 1.00 93.81 105 ILE A CA 1
ATOM 840 C C . ILE A 1 105 ? 8.415 -3.671 1.538 1.00 93.81 105 ILE A C 1
ATOM 842 O O . ILE A 1 105 ? 8.955 -3.226 0.520 1.00 93.81 105 ILE A O 1
ATOM 846 N N . SER A 1 106 ? 8.327 -4.979 1.786 1.00 92.50 106 SER A N 1
ATOM 847 C CA . SER A 1 106 ? 8.877 -5.996 0.886 1.00 92.50 106 SER A CA 1
ATOM 848 C C . SER A 1 106 ? 8.026 -6.107 -0.377 1.00 92.50 106 SER A C 1
ATOM 850 O O . SER A 1 106 ? 6.879 -6.555 -0.330 1.00 92.50 106 SER A O 1
ATOM 852 N N . ALA A 1 107 ? 8.596 -5.703 -1.511 1.00 93.38 107 ALA A N 1
ATOM 853 C CA . ALA A 1 107 ? 7.981 -5.868 -2.817 1.00 93.38 107 ALA A CA 1
ATOM 854 C C . ALA A 1 107 ? 9.026 -6.282 -3.856 1.00 93.38 107 ALA A C 1
ATOM 856 O O . ALA A 1 107 ? 10.191 -5.887 -3.771 1.00 93.38 107 ALA A O 1
ATOM 857 N N . VAL A 1 108 ? 8.599 -7.075 -4.833 1.00 91.88 108 VAL A N 1
ATOM 858 C CA . VAL A 1 108 ? 9.450 -7.622 -5.895 1.00 91.88 108 VAL A CA 1
ATOM 859 C C . VAL A 1 108 ? 8.856 -7.326 -7.262 1.00 91.88 108 VAL A C 1
ATOM 861 O O . VAL A 1 108 ? 7.647 -7.138 -7.406 1.00 91.88 108 VAL A O 1
ATOM 864 N N . HIS A 1 109 ? 9.715 -7.255 -8.275 1.00 90.69 109 HIS A N 1
ATOM 865 C CA . HIS A 1 109 ? 9.264 -7.142 -9.654 1.00 90.69 109 HIS A CA 1
ATOM 866 C C . HIS A 1 109 ? 8.571 -8.447 -10.064 1.00 90.69 109 HIS A C 1
ATOM 868 O O . HIS A 1 109 ? 9.088 -9.531 -9.803 1.00 90.69 109 HIS A O 1
ATOM 874 N N . TYR A 1 110 ? 7.416 -8.348 -10.714 1.00 87.00 110 TYR A N 1
ATOM 875 C CA . TYR A 1 110 ? 6.792 -9.502 -11.352 1.00 87.00 110 TYR A CA 1
ATOM 876 C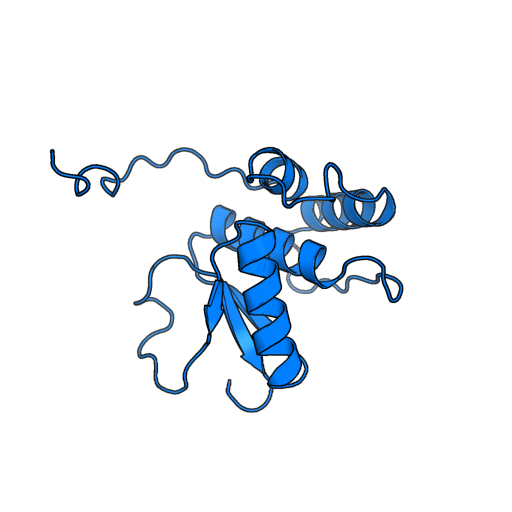 C . TYR A 1 110 ? 7.506 -9.811 -12.668 1.00 87.00 110 TYR A C 1
ATOM 878 O O . TYR A 1 110 ? 7.515 -8.968 -13.567 1.00 87.00 110 TYR A O 1
ATOM 886 N N . GLU A 1 111 ? 8.103 -10.992 -12.810 1.00 73.69 111 GLU A N 1
ATOM 887 C CA . GLU A 1 111 ? 8.645 -11.435 -14.099 1.00 73.69 111 GLU A CA 1
ATOM 888 C C . GLU A 1 111 ? 7.706 -12.472 -14.728 1.00 73.69 111 GLU A C 1
ATOM 890 O O . GLU A 1 111 ? 7.244 -13.406 -14.067 1.00 73.69 111 GLU A O 1
ATOM 895 N N . GLU A 1 112 ? 7.398 -12.291 -16.015 1.00 66.50 112 GLU A N 1
ATOM 896 C CA . GLU A 1 112 ? 6.588 -13.240 -16.778 1.00 66.50 112 GLU A CA 1
ATOM 897 C C . GLU A 1 112 ? 7.204 -14.642 -16.699 1.00 66.50 112 GLU A C 1
ATOM 899 O O . GLU A 1 112 ? 8.388 -14.837 -16.972 1.00 66.50 112 GLU A O 1
ATOM 904 N N . GLY A 1 113 ? 6.387 -15.632 -16.339 1.00 61.72 113 GLY A N 1
ATOM 905 C CA . GLY A 1 113 ? 6.844 -17.013 -16.220 1.00 61.72 113 GLY A CA 1
ATOM 906 C C . GLY A 1 113 ? 7.416 -17.391 -14.853 1.00 61.72 113 GLY A C 1
ATOM 907 O O . GLY A 1 113 ? 7.889 -18.521 -14.723 1.00 61.72 113 GLY A O 1
ATOM 908 N N . PHE A 1 114 ? 7.322 -16.529 -13.825 1.00 57.72 114 PHE A N 1
ATOM 909 C CA . PHE A 1 114 ? 7.376 -17.006 -12.438 1.00 57.72 114 PHE A CA 1
ATOM 910 C C . PHE A 1 114 ? 6.241 -18.013 -12.233 1.00 57.72 114 PHE A C 1
ATOM 912 O O . PHE A 1 114 ? 5.068 -17.661 -12.122 1.00 57.72 114 PHE A O 1
ATOM 919 N N . GLY A 1 115 ? 6.611 -19.293 -12.296 1.00 53.59 115 GLY A N 1
ATOM 920 C CA . GLY A 1 115 ? 5.710 -20.415 -12.113 1.00 53.59 115 GLY A CA 1
ATOM 921 C C . GLY A 1 115 ? 5.027 -20.335 -10.756 1.00 53.59 115 GLY A C 1
ATOM 922 O O . GLY A 1 115 ? 5.681 -20.056 -9.760 1.00 53.59 115 GLY A O 1
ATOM 923 N N . ASP A 1 116 ? 3.723 -20.598 -10.783 1.00 56.78 116 ASP A N 1
ATOM 924 C CA . ASP A 1 116 ? 2.791 -20.664 -9.661 1.00 56.78 116 ASP A CA 1
ATOM 925 C C . ASP A 1 116 ? 2.879 -19.475 -8.685 1.00 56.78 116 ASP A C 1
ATOM 927 O O . ASP A 1 116 ? 3.790 -19.371 -7.865 1.00 56.78 116 ASP A O 1
ATOM 931 N N . PHE A 1 117 ? 1.880 -18.586 -8.730 1.00 58.94 117 PHE A N 1
ATOM 932 C CA . PHE A 1 117 ? 1.756 -17.425 -7.833 1.00 58.94 117 PHE A CA 1
ATOM 933 C C . PHE A 1 117 ? 1.922 -17.815 -6.349 1.00 58.94 117 PHE A C 1
ATOM 935 O O . PHE A 1 117 ? 2.381 -17.022 -5.538 1.00 58.94 117 PHE A O 1
ATOM 942 N N . HIS A 1 118 ? 1.642 -19.075 -6.007 1.00 57.31 118 HIS A N 1
ATOM 943 C CA . HIS A 1 118 ? 1.764 -19.643 -4.669 1.00 57.31 118 HIS A CA 1
ATOM 944 C C . HIS A 1 118 ? 3.188 -20.071 -4.244 1.00 57.31 118 HIS A C 1
ATOM 946 O O . HIS A 1 118 ? 3.386 -20.389 -3.072 1.00 57.31 118 HIS A O 1
ATOM 952 N N . ALA A 1 119 ? 4.177 -20.113 -5.147 1.00 51.31 119 ALA A N 1
ATOM 953 C CA . ALA A 1 119 ? 5.496 -20.703 -4.880 1.00 51.31 119 ALA A CA 1
ATOM 954 C C . ALA A 1 119 ? 6.539 -19.730 -4.299 1.00 51.31 119 ALA A C 1
ATOM 956 O O . ALA A 1 119 ? 7.519 -20.177 -3.697 1.00 51.31 119 ALA A O 1
ATOM 957 N N . VAL A 1 120 ? 6.355 -18.413 -4.449 1.00 54.44 120 VAL A N 1
ATOM 958 C CA . VAL A 1 120 ? 7.240 -17.411 -3.833 1.00 54.44 120 VAL A CA 1
ATOM 959 C C . VAL A 1 120 ? 6.549 -16.862 -2.593 1.00 54.44 120 VAL A C 1
ATOM 961 O O . VAL A 1 120 ? 5.440 -16.343 -2.677 1.00 54.44 120 VAL A O 1
ATOM 964 N N . ASN A 1 121 ? 7.210 -16.997 -1.441 1.00 57.78 121 ASN A N 1
ATOM 965 C CA . ASN A 1 121 ? 6.721 -16.535 -0.141 1.00 57.78 121 ASN A CA 1
ATOM 966 C C . ASN A 1 121 ? 6.026 -15.164 -0.201 1.00 57.78 121 ASN A C 1
ATOM 968 O O . ASN A 1 121 ? 6.477 -14.256 -0.906 1.00 57.78 121 ASN A O 1
ATOM 972 N N . SER A 1 122 ? 4.981 -15.046 0.621 1.00 65.12 122 SER A N 1
ATOM 973 C CA . SER A 1 122 ? 4.169 -13.877 0.969 1.00 65.12 122 SER A CA 1
ATOM 974 C C . SER A 1 122 ? 4.850 -12.528 0.684 1.00 65.12 122 SER A C 1
ATOM 976 O O . SER A 1 122 ? 5.485 -11.934 1.555 1.00 65.12 122 SER A O 1
ATOM 978 N N . SER A 1 123 ? 4.709 -12.036 -0.545 1.00 79.62 123 SER A N 1
ATOM 979 C CA . SER A 1 123 ? 5.320 -10.788 -1.010 1.00 79.62 123 SER A CA 1
ATOM 980 C C . SER A 1 123 ? 4.360 -9.995 -1.891 1.00 79.62 123 SER A C 1
ATOM 982 O O . SER A 1 123 ? 3.394 -10.526 -2.438 1.00 79.62 123 SER A O 1
ATOM 984 N N . ILE A 1 124 ? 4.614 -8.692 -2.005 1.00 93.44 124 ILE A N 1
ATOM 985 C CA . ILE A 1 124 ? 3.883 -7.806 -2.913 1.00 93.44 124 ILE A CA 1
ATOM 986 C C . ILE A 1 124 ? 4.596 -7.831 -4.265 1.00 93.44 124 ILE A C 1
ATOM 988 O O . ILE A 1 124 ? 5.788 -7.538 -4.347 1.00 93.44 124 ILE A O 1
ATOM 992 N N . TRP A 1 125 ? 3.888 -8.187 -5.330 1.00 92.81 125 TRP A N 1
ATOM 993 C CA . TRP A 1 125 ? 4.439 -8.283 -6.680 1.00 92.81 125 TRP A CA 1
ATOM 994 C C . TRP A 1 125 ? 4.039 -7.050 -7.472 1.00 92.81 125 TRP A C 1
ATOM 996 O O . TRP A 1 125 ? 2.858 -6.730 -7.565 1.00 92.81 125 TRP A O 1
ATOM 1006 N N . VAL A 1 126 ? 5.005 -6.341 -8.046 1.00 94.19 126 VAL A N 1
ATOM 1007 C CA . VAL A 1 126 ? 4.758 -5.104 -8.790 1.00 94.19 126 VAL A CA 1
ATOM 1008 C C . VAL A 1 126 ? 4.937 -5.366 -10.280 1.00 94.19 126 VAL A C 1
ATOM 1010 O O . VAL A 1 126 ? 6.004 -5.798 -10.711 1.00 94.19 126 VAL A O 1
ATOM 1013 N N . CYS A 1 127 ? 3.908 -5.082 -11.074 1.00 92.75 127 CYS A N 1
ATOM 1014 C CA . CYS A 1 127 ? 3.922 -5.262 -12.528 1.00 92.75 127 CYS A CA 1
ATOM 1015 C C . CYS A 1 127 ? 3.309 -4.054 -13.243 1.00 92.75 127 CYS A C 1
ATOM 1017 O O . CYS A 1 127 ? 2.747 -3.159 -12.606 1.00 92.75 127 CYS A O 1
ATOM 1019 N N . ASN A 1 128 ? 3.392 -4.012 -14.574 1.00 91.75 128 ASN A N 1
ATOM 1020 C CA . ASN A 1 128 ? 2.577 -3.096 -15.367 1.00 91.75 128 ASN A CA 1
ATOM 1021 C C . ASN A 1 128 ? 1.529 -3.857 -16.174 1.00 91.75 128 ASN A C 1
ATOM 1023 O O . ASN A 1 128 ? 1.665 -5.048 -16.423 1.00 91.75 128 ASN A O 1
ATOM 1027 N N . TYR A 1 129 ? 0.520 -3.142 -16.673 1.00 83.12 129 TYR A N 1
ATOM 1028 C CA . TYR A 1 129 ? -0.628 -3.759 -17.345 1.00 83.12 129 TYR A CA 1
ATOM 1029 C C . TYR A 1 129 ? -0.336 -4.539 -18.649 1.00 83.12 129 TYR A C 1
ATOM 1031 O O . TYR A 1 129 ? -1.262 -5.072 -19.248 1.00 83.12 129 TYR A O 1
ATOM 1039 N N . HIS A 1 130 ? 0.908 -4.568 -19.128 1.00 78.44 130 HIS A N 1
ATOM 1040 C CA . HIS A 1 130 ? 1.295 -5.337 -20.316 1.00 78.44 130 HIS A CA 1
ATOM 1041 C C . HIS A 1 130 ? 2.025 -6.636 -19.993 1.00 78.44 130 HIS A C 1
ATOM 1043 O O . HIS A 1 130 ? 2.260 -7.407 -20.911 1.00 78.44 130 HIS A O 1
ATOM 1049 N N . THR A 1 131 ? 2.439 -6.819 -18.740 1.00 68.31 131 THR A N 1
ATOM 1050 C CA . THR A 1 131 ? 3.292 -7.931 -18.316 1.00 68.31 131 THR A CA 1
ATOM 1051 C C . THR A 1 131 ? 2.600 -8.813 -17.282 1.00 68.31 131 THR A C 1
ATOM 1053 O O . THR A 1 131 ? 3.299 -9.483 -16.539 1.00 68.31 131 THR A O 1
ATOM 1056 N N . TRP A 1 132 ? 1.270 -8.745 -17.155 1.00 58.97 132 TRP A N 1
ATOM 1057 C CA . TRP A 1 132 ? 0.447 -9.637 -16.325 1.00 58.97 132 TRP A CA 1
ATOM 1058 C C . TRP A 1 132 ? -0.448 -10.485 -17.222 1.00 58.97 132 TRP A C 1
ATOM 1060 O O . TRP A 1 132 ? -0.841 -9.974 -18.299 1.00 58.97 132 TRP A O 1
#

Secondary structure (DSSP, 8-state):
--GGGTTS---------HHHHHHHSPPPTT--S--HHHHHHHHHHHHTTT-S-------TTS-HHHHHHHHHHHHHHHH-S-EEEEESSHHHHHHHHHHHHHTT--EEEPPTT-S-TTSS-S-EEEEETT--

Radius of gyration: 15.31 Å; chains: 1; bounding box: 41×36×36 Å

Foldseek 3Di:
DDPVPVPPDDPPQFDQQLQVVLVPWDAFPPDPHQDPLLNVQSVVCVVVVVDPDDDGDDDVVNCPLSSVLSNQVNCCSVPQAEAEAEDADPVVLVVSCVVCVSSVAFEDEDAAPPPDSRPDGRHYYYYYPVGD

Sequence (132 aa):
MDFERLYTSKQQESIVDPIEIFRYLPKPAGINDLYISQAEVLKTWFQNRDQRDTVIKLHTGGGKTLVGLLIAQSVLNETGEPVLYVSSNKQLVDQTLQKSQEYSISAVHYEEGFGDFHAVNSSIWVCNYHTW